Protein AF-A0A8T5N082-F1 (afdb_monomer_lite)

Structure (mmCIF, N/CA/C/O backbone):
data_AF-A0A8T5N082-F1
#
_entry.id   AF-A0A8T5N082-F1
#
loop_
_atom_site.group_PDB
_atom_site.id
_atom_site.type_symbol
_atom_site.label_atom_id
_atom_site.label_alt_id
_atom_site.label_comp_id
_atom_site.label_asym_id
_atom_site.label_entity_id
_atom_site.label_seq_id
_atom_site.pdbx_PDB_ins_code
_atom_site.Cartn_x
_atom_site.Cartn_y
_atom_site.Cartn_z
_atom_site.occupancy
_atom_site.B_iso_or_equiv
_atom_site.auth_seq_id
_atom_site.auth_comp_id
_atom_site.auth_asym_id
_atom_site.auth_atom_id
_atom_site.pdbx_PDB_model_num
ATOM 1 N N . MET A 1 1 ? 11.458 20.883 -25.757 1.00 37.59 1 MET A N 1
ATOM 2 C CA . MET A 1 1 ? 10.242 20.200 -25.260 1.00 37.59 1 MET A CA 1
ATOM 3 C C . MET A 1 1 ? 10.592 19.554 -23.922 1.00 37.59 1 MET A C 1
ATOM 5 O O . MET A 1 1 ? 11.290 18.552 -23.906 1.00 37.59 1 MET A O 1
ATOM 9 N N . VAL A 1 2 ? 10.261 20.192 -22.795 1.00 41.00 2 VAL A N 1
ATOM 10 C CA . VAL A 1 2 ? 10.688 19.715 -21.467 1.00 41.00 2 VAL A CA 1
ATOM 11 C C . VAL A 1 2 ? 9.665 18.695 -20.970 1.00 41.00 2 VAL A C 1
ATOM 13 O O . VAL A 1 2 ? 8.641 19.068 -20.402 1.00 41.00 2 VAL A O 1
ATOM 16 N N . MET A 1 3 ? 9.915 17.404 -21.198 1.00 40.94 3 MET A N 1
ATOM 17 C CA . MET A 1 3 ? 9.197 16.356 -20.470 1.00 40.94 3 MET A CA 1
ATOM 18 C C . MET A 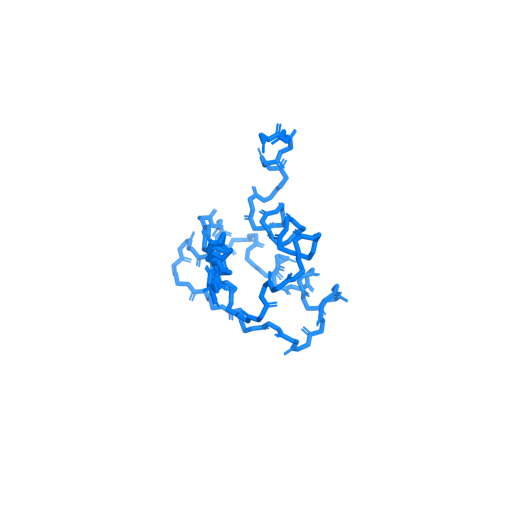1 3 ? 9.671 16.399 -19.016 1.00 40.94 3 MET A C 1
ATOM 20 O O . MET A 1 3 ? 10.700 15.828 -18.666 1.00 40.94 3 MET A O 1
ATOM 24 N N . ARG A 1 4 ? 8.942 17.118 -18.155 1.00 43.84 4 ARG A N 1
ATOM 25 C CA . ARG A 1 4 ? 9.101 16.983 -16.704 1.00 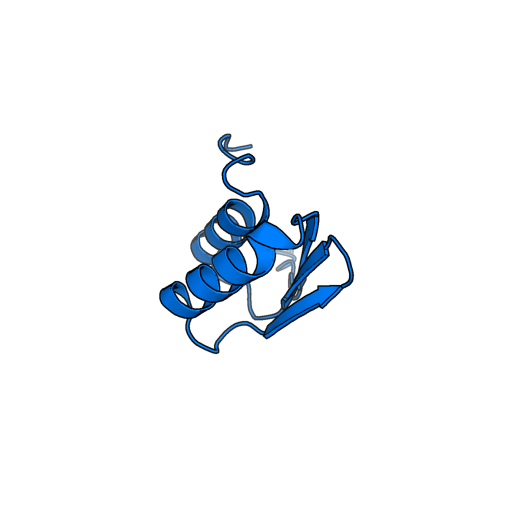43.84 4 ARG A CA 1
ATOM 26 C C . ARG A 1 4 ? 8.648 15.575 -16.333 1.00 43.84 4 ARG A C 1
ATOM 28 O O . ARG A 1 4 ? 7.453 15.332 -16.178 1.00 43.84 4 ARG A O 1
ATOM 35 N N . THR A 1 5 ? 9.587 14.643 -16.215 1.00 49.53 5 THR A N 1
ATOM 36 C CA . THR A 1 5 ? 9.328 13.347 -15.589 1.00 49.53 5 THR A CA 1
ATOM 37 C C . THR A 1 5 ? 8.927 13.642 -14.151 1.00 49.53 5 THR A C 1
ATOM 39 O O . THR A 1 5 ? 9.767 14.000 -13.330 1.00 49.53 5 THR A O 1
ATOM 42 N N . ILE A 1 6 ? 7.628 13.597 -13.855 1.00 55.06 6 ILE A N 1
ATOM 43 C CA . ILE A 1 6 ? 7.143 13.758 -12.488 1.00 55.06 6 ILE A CA 1
ATOM 44 C C . ILE A 1 6 ? 7.657 12.534 -11.731 1.00 55.06 6 ILE A C 1
ATOM 46 O O . ILE A 1 6 ? 7.083 11.449 -11.823 1.00 55.06 6 ILE A O 1
ATOM 50 N N . GLU A 1 7 ? 8.777 12.690 -11.027 1.00 55.94 7 GLU A N 1
ATOM 51 C CA . GLU A 1 7 ? 9.300 11.680 -10.117 1.00 55.94 7 GLU A CA 1
ATOM 52 C C . GLU A 1 7 ? 8.364 11.589 -8.910 1.00 55.94 7 GLU A C 1
ATOM 54 O O . GLU A 1 7 ? 8.595 12.140 -7.832 1.00 55.94 7 GLU A O 1
ATOM 59 N N . ILE A 1 8 ? 7.245 10.902 -9.095 1.00 62.44 8 ILE A N 1
ATOM 60 C CA . ILE A 1 8 ? 6.350 10.571 -8.000 1.00 62.44 8 ILE A CA 1
ATOM 61 C C . ILE A 1 8 ? 7.076 9.499 -7.212 1.00 62.44 8 ILE A C 1
ATOM 63 O O . ILE A 1 8 ? 7.163 8.368 -7.668 1.00 62.44 8 ILE A O 1
ATOM 67 N N . LYS A 1 9 ? 7.638 9.866 -6.061 1.00 71.19 9 LYS A N 1
ATOM 68 C CA . LYS A 1 9 ? 8.350 8.938 -5.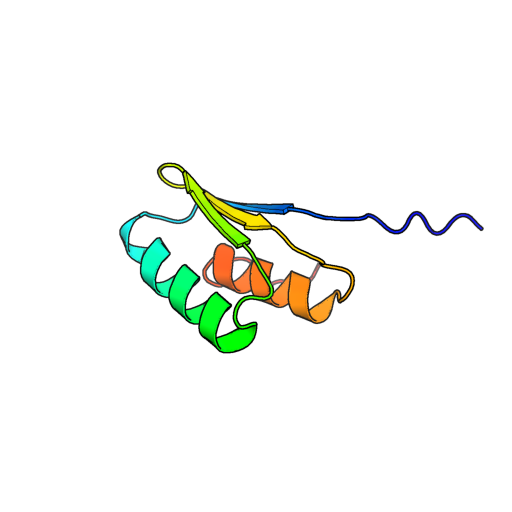164 1.00 71.19 9 LYS A CA 1
ATOM 69 C C . LYS A 1 9 ? 7.435 8.356 -4.084 1.00 71.19 9 LYS A C 1
ATOM 71 O O . LYS A 1 9 ? 7.817 7.409 -3.401 1.00 71.19 9 LYS A O 1
ATOM 76 N N . LYS A 1 10 ? 6.220 8.902 -3.929 1.00 81.69 10 LYS A N 1
ATOM 77 C CA . LYS A 1 10 ? 5.277 8.567 -2.854 1.00 81.69 10 LYS A CA 1
ATOM 78 C C . LYS A 1 10 ? 3.822 8.724 -3.284 1.00 81.69 10 LYS A C 1
ATOM 80 O O . LYS A 1 10 ? 3.457 9.728 -3.887 1.00 81.69 10 LYS A O 1
ATOM 85 N N . ILE A 1 11 ? 2.981 7.762 -2.909 1.00 83.19 11 ILE A N 1
ATOM 86 C CA . ILE A 1 11 ? 1.531 7.772 -3.140 1.00 83.19 11 ILE A CA 1
ATOM 87 C C . ILE A 1 11 ? 0.825 7.419 -1.837 1.00 83.19 11 ILE A C 1
ATOM 89 O O . ILE A 1 11 ? 1.155 6.407 -1.227 1.00 83.19 11 ILE A O 1
ATOM 93 N N . GLY A 1 12 ? -0.138 8.234 -1.406 1.00 83.25 12 GLY A N 1
ATOM 94 C CA . GLY A 1 12 ? -0.862 8.037 -0.151 1.00 83.25 12 GLY A CA 1
ATOM 95 C C . GLY A 1 12 ? -2.373 8.083 -0.321 1.00 83.25 12 GLY A C 1
ATOM 96 O O . GLY A 1 12 ? -2.881 8.923 -1.056 1.00 83.25 12 GLY A O 1
ATOM 97 N N . PHE A 1 13 ? -3.087 7.214 0.395 1.00 84.44 13 PHE A N 1
ATOM 98 C CA . PHE A 1 13 ? -4.550 7.212 0.459 1.00 84.44 13 PHE A CA 1
ATOM 99 C C . PHE A 1 13 ? -5.049 6.935 1.874 1.00 84.44 13 PHE A C 1
ATOM 101 O O . PHE A 1 13 ? -4.366 6.322 2.700 1.00 84.44 13 PHE A O 1
ATOM 108 N N . LYS A 1 14 ? -6.289 7.353 2.141 1.00 84.06 14 LYS A N 1
ATOM 109 C CA . LYS A 1 14 ? -7.010 6.988 3.360 1.00 84.06 14 LYS A CA 1
ATOM 110 C C . LYS A 1 14 ? -7.471 5.533 3.244 1.00 84.06 14 LYS A C 1
ATOM 112 O O . LYS A 1 14 ? -8.359 5.222 2.455 1.00 84.06 14 LYS A O 1
ATOM 117 N N . VAL A 1 15 ? -6.864 4.652 4.034 1.00 83.75 15 VAL A N 1
ATOM 118 C CA . VAL A 1 15 ? -7.167 3.219 4.078 1.00 83.75 15 VAL A CA 1
ATOM 119 C C . VAL A 1 15 ? -7.620 2.860 5.498 1.00 83.75 15 VAL A C 1
ATOM 121 O O . VAL A 1 15 ? -6.829 3.004 6.439 1.00 83.75 15 VAL A O 1
ATOM 124 N N . PRO A 1 16 ? -8.867 2.385 5.688 1.00 84.06 16 PRO A N 1
ATOM 125 C CA . PRO A 1 16 ? -9.358 1.949 6.996 1.00 84.06 16 PRO A CA 1
ATOM 126 C C . PRO A 1 16 ? -8.441 0.889 7.613 1.00 84.06 16 PRO A C 1
ATOM 128 O O . PRO A 1 16 ? -8.021 -0.023 6.901 1.00 84.06 16 PRO A O 1
ATOM 131 N N . LYS A 1 17 ? -8.159 0.972 8.923 1.00 83.69 17 LYS A N 1
ATOM 132 C CA . LYS A 1 17 ? -7.207 0.082 9.626 1.00 83.69 17 LYS A CA 1
ATOM 133 C C . LYS A 1 17 ? -7.424 -1.405 9.334 1.00 83.69 17 LYS A C 1
ATOM 135 O O . LYS A 1 17 ? -6.464 -2.093 9.010 1.00 83.69 17 LYS A O 1
ATOM 140 N N . GLY A 1 18 ? -8.673 -1.877 9.338 1.00 84.31 18 GLY A N 1
ATOM 141 C CA . GLY A 1 18 ? -8.995 -3.279 9.036 1.00 84.31 18 GLY A CA 1
ATOM 142 C C . GLY A 1 18 ? -8.632 -3.725 7.611 1.00 84.31 18 GLY A C 1
ATOM 143 O O . GLY A 1 18 ? -8.358 -4.896 7.378 1.00 84.31 18 GLY A O 1
ATOM 144 N N . ARG A 1 19 ? -8.557 -2.793 6.651 1.00 84.44 19 ARG A N 1
ATOM 145 C CA . ARG A 1 19 ? -8.214 -3.076 5.247 1.00 84.44 19 ARG A CA 1
ATOM 146 C C . ARG A 1 19 ? -6.719 -2.924 4.948 1.00 84.44 19 ARG A C 1
ATOM 148 O O . ARG A 1 19 ? -6.239 -3.453 3.947 1.00 84.44 19 ARG A O 1
ATOM 155 N N . GLN A 1 20 ? -5.968 -2.244 5.814 1.00 87.25 20 GLN A N 1
ATOM 156 C CA . GLN A 1 20 ? -4.526 -2.047 5.654 1.00 87.25 20 GLN A CA 1
ATOM 157 C C . GLN A 1 20 ? -3.708 -3.344 5.523 1.00 87.25 20 GLN A C 1
ATOM 159 O O . GLN A 1 20 ? -2.867 -3.399 4.622 1.00 87.25 20 GLN A O 1
ATOM 164 N N . PRO A 1 21 ? -3.925 -4.405 6.332 1.00 88.50 21 PRO A N 1
ATOM 165 C CA . PRO A 1 21 ? -3.165 -5.648 6.179 1.00 88.50 21 PRO A CA 1
ATOM 166 C C . PRO A 1 21 ? -3.422 -6.322 4.824 1.00 88.50 21 PRO A C 1
ATOM 168 O O . PRO A 1 21 ? -2.480 -6.794 4.188 1.00 88.50 21 PRO A O 1
ATOM 171 N N . VAL A 1 22 ? -4.666 -6.287 4.332 1.00 88.69 22 VAL A N 1
ATOM 172 C CA . VAL A 1 22 ? -5.039 -6.828 3.013 1.00 88.69 22 VAL A CA 1
ATOM 173 C C . VAL A 1 22 ? -4.351 -6.053 1.891 1.00 88.69 22 VAL A C 1
ATOM 175 O O . VAL A 1 22 ? -3.764 -6.645 0.987 1.00 88.69 22 VAL A O 1
ATOM 178 N N . VAL A 1 23 ? -4.372 -4.720 1.968 1.00 87.19 23 VAL A N 1
ATOM 179 C CA . VAL A 1 23 ? -3.698 -3.840 1.004 1.00 87.19 23 VAL A CA 1
ATOM 180 C C . VAL A 1 23 ? -2.191 -4.086 1.001 1.00 87.19 23 VAL A C 1
ATOM 182 O O . VAL A 1 23 ? -1.600 -4.255 -0.065 1.00 87.19 23 VAL A O 1
ATOM 185 N N . ARG A 1 24 ? -1.571 -4.179 2.184 1.00 88.12 24 ARG A N 1
ATOM 186 C CA . ARG A 1 24 ? -0.139 -4.460 2.326 1.00 88.12 24 ARG A CA 1
ATOM 187 C C . ARG A 1 24 ? 0.236 -5.801 1.699 1.00 88.12 24 ARG A C 1
ATOM 189 O O . ARG A 1 24 ? 1.200 -5.852 0.938 1.00 88.12 24 ARG A O 1
ATOM 196 N N . LYS A 1 25 ? -0.529 -6.859 1.991 1.00 88.81 25 LYS A N 1
ATOM 197 C CA . LYS A 1 25 ? -0.313 -8.196 1.421 1.00 88.81 25 LYS A CA 1
ATOM 198 C C . LYS A 1 25 ? -0.403 -8.155 -0.105 1.00 88.81 25 LYS A C 1
ATOM 200 O O . LYS A 1 25 ? 0.547 -8.550 -0.768 1.00 88.81 25 LYS A O 1
ATOM 205 N N . LYS A 1 26 ? -1.464 -7.554 -0.649 1.00 88.06 26 LYS A N 1
ATOM 206 C CA . LYS A 1 26 ? -1.707 -7.487 -2.097 1.00 88.06 26 LYS A CA 1
ATOM 207 C C . LYS A 1 26 ? -0.623 -6.717 -2.856 1.00 88.06 26 LYS A C 1
ATOM 209 O O . LYS A 1 26 ? -0.217 -7.130 -3.938 1.00 88.06 26 LYS A O 1
ATOM 214 N N . ILE A 1 27 ? -0.129 -5.608 -2.299 1.00 86.19 27 ILE A N 1
ATOM 215 C CA . ILE A 1 27 ? 0.982 -4.851 -2.901 1.00 86.19 27 ILE A CA 1
ATOM 216 C C . ILE A 1 27 ? 2.272 -5.679 -2.863 1.00 86.19 27 ILE A C 1
ATOM 218 O O . ILE A 1 27 ? 2.979 -5.737 -3.867 1.00 86.19 27 ILE A O 1
ATOM 222 N N . LYS A 1 28 ? 2.557 -6.354 -1.743 1.00 87.94 28 LYS A N 1
ATOM 223 C CA . LYS A 1 28 ? 3.741 -7.213 -1.611 1.00 87.94 28 LYS A CA 1
ATOM 224 C C . LYS A 1 28 ? 3.687 -8.427 -2.547 1.00 87.94 28 LYS A C 1
ATOM 226 O O . LYS A 1 28 ? 4.707 -8.777 -3.119 1.00 87.94 28 LYS A O 1
ATOM 231 N N . GLU A 1 29 ? 2.520 -9.029 -2.759 1.00 87.50 29 GLU A N 1
ATOM 232 C CA . GLU A 1 29 ? 2.341 -10.129 -3.721 1.00 87.50 29 GLU A CA 1
ATOM 233 C C . GLU A 1 29 ? 2.576 -9.671 -5.167 1.00 87.50 29 GLU A C 1
ATOM 235 O O . GLU A 1 29 ? 3.247 -10.354 -5.933 1.00 87.50 29 GLU A O 1
ATOM 240 N N . LEU A 1 30 ? 2.067 -8.495 -5.546 1.00 84.69 30 LEU A N 1
ATOM 241 C CA . LEU A 1 30 ? 2.161 -8.006 -6.926 1.00 84.69 30 LEU A CA 1
ATOM 242 C C . LEU A 1 30 ? 3.522 -7.405 -7.283 1.00 84.69 30 LEU A C 1
ATOM 244 O O . LEU A 1 30 ? 3.929 -7.448 -8.444 1.00 84.69 30 LEU A O 1
ATOM 248 N N . PHE A 1 31 ? 4.194 -6.780 -6.318 1.00 83.88 31 PHE A N 1
ATOM 249 C CA . PHE A 1 31 ? 5.394 -5.985 -6.575 1.00 83.88 31 PHE A CA 1
ATOM 250 C C . PHE A 1 31 ? 6.606 -6.397 -5.730 1.00 83.88 31 PHE A C 1
ATOM 252 O O . PHE A 1 31 ? 7.683 -5.815 -5.885 1.00 83.88 31 PHE A O 1
ATOM 259 N N . GLY A 1 32 ? 6.461 -7.394 -4.857 1.00 83.62 32 GLY A N 1
ATOM 260 C CA . GLY A 1 32 ? 7.517 -7.848 -3.958 1.00 83.62 32 GLY A CA 1
ATOM 261 C C . GLY A 1 32 ? 7.946 -6.764 -2.970 1.00 83.62 32 GLY A C 1
ATOM 262 O O . GLY A 1 32 ? 7.145 -5.955 -2.502 1.00 83.62 32 GLY A O 1
ATOM 263 N N . ASN A 1 33 ? 9.249 -6.723 -2.687 1.00 82.56 33 ASN A N 1
ATOM 264 C CA . ASN A 1 33 ? 9.870 -5.733 -1.800 1.00 82.56 33 ASN A CA 1
ATOM 265 C C . ASN A 1 33 ? 10.299 -4.442 -2.529 1.00 82.56 33 ASN A C 1
ATOM 267 O O . ASN A 1 33 ? 11.059 -3.655 -1.977 1.00 82.56 33 ASN A O 1
ATOM 271 N N . ARG A 1 34 ? 9.833 -4.206 -3.766 1.00 82.81 34 ARG A N 1
ATOM 272 C CA . ARG A 1 34 ? 10.222 -3.026 -4.567 1.00 82.81 34 ARG A CA 1
ATOM 273 C C . ARG A 1 34 ? 9.627 -1.711 -4.063 1.00 82.81 34 ARG A C 1
ATOM 275 O O . ARG A 1 34 ? 10.101 -0.649 -4.446 1.00 82.81 34 ARG A O 1
ATOM 282 N N . PHE A 1 35 ? 8.587 -1.783 -3.236 1.00 84.94 35 PHE A N 1
ATOM 283 C CA . PHE A 1 35 ? 7.928 -0.614 -2.670 1.00 84.94 35 PHE A CA 1
ATOM 284 C C . PHE A 1 35 ? 7.938 -0.673 -1.148 1.00 84.94 35 PHE A C 1
ATOM 286 O O . PHE A 1 35 ? 7.655 -1.709 -0.539 1.00 84.94 35 PHE A O 1
ATOM 293 N N . LYS A 1 36 ? 8.203 0.473 -0.528 1.00 87.50 36 LYS A N 1
ATOM 294 C CA . LYS A 1 36 ? 8.120 0.664 0.914 1.00 87.50 36 LYS A CA 1
ATOM 295 C C . LYS A 1 36 ? 6.705 1.096 1.276 1.00 87.50 36 LYS A C 1
ATOM 297 O O . LYS A 1 36 ? 6.220 2.126 0.824 1.00 87.50 36 LYS A O 1
ATOM 302 N N . ILE A 1 37 ? 6.034 0.295 2.095 1.00 88.19 37 ILE A N 1
ATOM 303 C CA . ILE A 1 37 ? 4.654 0.544 2.521 1.00 88.19 37 ILE A CA 1
ATOM 304 C C . ILE A 1 37 ? 4.682 1.095 3.947 1.00 88.19 37 ILE A C 1
ATOM 306 O O . ILE A 1 37 ? 5.189 0.432 4.851 1.00 88.19 37 ILE A O 1
ATOM 310 N N . ILE A 1 38 ? 4.131 2.290 4.149 1.00 89.00 38 ILE A N 1
ATOM 311 C CA . ILE A 1 38 ? 4.079 2.987 5.438 1.00 89.00 38 ILE A CA 1
ATOM 312 C C . ILE A 1 38 ? 2.615 3.163 5.831 1.00 89.00 38 ILE A C 1
ATOM 314 O O . ILE A 1 38 ? 1.835 3.720 5.066 1.00 89.00 38 ILE A O 1
ATOM 318 N N . SER A 1 39 ? 2.243 2.744 7.035 1.00 87.31 39 SER A N 1
ATOM 319 C CA . SER A 1 39 ? 0.913 2.994 7.598 1.00 87.31 39 SER A CA 1
ATOM 320 C C . SER A 1 39 ? 0.999 4.068 8.678 1.00 87.31 39 SER A C 1
ATOM 322 O O . SER A 1 39 ? 1.811 3.952 9.593 1.00 87.31 39 SER A O 1
ATOM 324 N N . LYS A 1 40 ? 0.151 5.098 8.605 1.00 86.31 40 LYS A N 1
ATOM 325 C CA . LYS A 1 40 ? 0.018 6.136 9.638 1.00 86.31 40 LYS A CA 1
ATOM 326 C C . LYS A 1 40 ? -1.460 6.341 9.958 1.00 86.31 40 LYS A C 1
ATOM 328 O O . LYS A 1 40 ? -2.203 6.936 9.181 1.00 86.31 40 LYS A O 1
ATOM 333 N N . GLY A 1 41 ? -1.909 5.822 11.100 1.00 86.69 41 GLY A N 1
ATOM 334 C CA . GLY A 1 41 ? -3.314 5.911 11.510 1.00 86.69 41 GLY A CA 1
ATOM 335 C 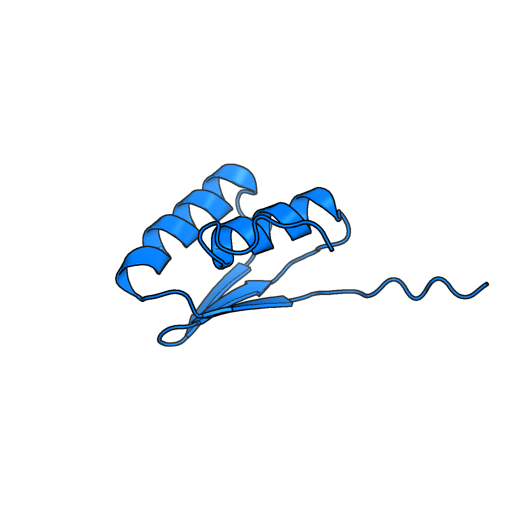C . GLY A 1 41 ? -4.255 5.257 10.491 1.00 86.69 41 GLY A C 1
ATOM 336 O O . GLY A 1 41 ? -4.160 4.057 10.250 1.00 86.69 41 GLY A O 1
ATOM 337 N N . ASN A 1 42 ? -5.149 6.047 9.889 1.00 86.06 42 ASN A N 1
ATOM 338 C CA . ASN A 1 42 ? -6.087 5.609 8.841 1.00 86.06 42 ASN A CA 1
ATOM 339 C C . ASN A 1 42 ? -5.574 5.904 7.419 1.00 86.06 42 ASN A C 1
ATOM 341 O O . ASN A 1 42 ? -6.363 5.974 6.478 1.00 86.06 42 ASN A O 1
ATOM 345 N N . GLN A 1 43 ? -4.275 6.140 7.254 1.00 85.75 43 GLN A N 1
ATOM 346 C CA . GLN A 1 43 ? -3.645 6.402 5.965 1.00 85.75 43 GLN A CA 1
ATOM 347 C C . GLN A 1 43 ? -2.558 5.365 5.688 1.00 85.75 43 GLN A C 1
ATOM 349 O O . GLN A 1 43 ? -1.846 4.931 6.595 1.00 85.75 43 GLN A O 1
ATOM 354 N N . MET A 1 44 ? -2.431 4.978 4.423 1.00 86.81 44 MET A N 1
ATOM 355 C CA . MET A 1 44 ? -1.313 4.185 3.924 1.00 86.81 44 MET A CA 1
ATOM 356 C C . MET A 1 44 ? -0.611 4.936 2.809 1.00 86.81 44 MET A C 1
ATOM 358 O O . MET A 1 44 ? -1.257 5.529 1.946 1.00 86.81 44 MET A O 1
ATOM 362 N N . TYR A 1 45 ? 0.710 4.846 2.819 1.00 87.50 45 TYR A N 1
ATOM 363 C CA . TYR A 1 45 ? 1.595 5.380 1.806 1.00 87.50 45 TYR A CA 1
ATOM 364 C C . TYR A 1 45 ? 2.417 4.258 1.201 1.00 87.50 45 TYR A C 1
ATOM 366 O O . TYR A 1 45 ? 2.805 3.307 1.880 1.00 87.50 45 TYR A O 1
ATOM 374 N N . VAL A 1 46 ? 2.706 4.402 -0.079 1.00 86.94 46 VAL A N 1
ATOM 375 C CA . VAL A 1 46 ? 3.590 3.529 -0.831 1.00 86.94 46 VAL A CA 1
ATOM 376 C C . VAL A 1 46 ? 4.656 4.421 -1.439 1.00 86.94 46 VAL A C 1
ATOM 378 O O . VAL A 1 46 ? 4.347 5.351 -2.181 1.00 86.94 46 VAL A O 1
ATOM 381 N N . GLU A 1 47 ? 5.899 4.161 -1.070 1.00 86.56 47 GLU A N 1
ATOM 382 C CA . GLU A 1 47 ? 7.089 4.839 -1.566 1.00 86.56 47 GLU A CA 1
ATOM 383 C C . GLU A 1 47 ? 7.874 3.887 -2.466 1.00 86.56 47 GLU A C 1
ATOM 385 O O . GLU A 1 47 ? 7.945 2.683 -2.206 1.00 86.56 47 GLU A O 1
ATOM 390 N N . GLY A 1 48 ? 8.453 4.415 -3.534 1.00 82.56 48 GLY A N 1
ATOM 391 C CA . GLY A 1 48 ? 9.247 3.639 -4.478 1.00 82.56 48 GLY A CA 1
ATOM 392 C C . GLY A 1 48 ? 9.323 4.309 -5.838 1.00 82.56 48 GLY A C 1
ATOM 393 O O . GLY A 1 48 ? 8.928 5.462 -6.006 1.00 82.56 48 GLY A O 1
ATOM 394 N N . GLU A 1 49 ? 9.838 3.575 -6.815 1.00 81.38 49 GLU A N 1
ATOM 395 C CA . GLU A 1 49 ? 9.972 4.073 -8.176 1.00 81.38 49 GLU A CA 1
ATOM 396 C C . GLU A 1 49 ? 8.677 3.832 -8.967 1.00 81.38 49 GLU A C 1
ATOM 398 O O . GLU A 1 49 ? 8.308 2.699 -9.290 1.00 81.38 49 GLU A O 1
ATOM 403 N N . PHE A 1 50 ? 7.965 4.917 -9.278 1.00 75.62 50 PHE A N 1
ATOM 404 C CA . PHE A 1 50 ? 6.704 4.883 -10.024 1.00 75.62 50 PHE A CA 1
ATOM 405 C C . PHE A 1 50 ? 6.869 5.247 -11.508 1.00 75.62 50 PHE A C 1
ATOM 407 O O . PHE A 1 50 ? 5.901 5.659 -12.147 1.00 75.62 50 PHE A O 1
ATOM 414 N N . SER A 1 51 ? 8.064 5.049 -12.074 1.00 72.88 51 SER A N 1
ATOM 415 C CA . SER A 1 51 ? 8.381 5.298 -13.493 1.00 72.88 51 SER A CA 1
ATOM 416 C C . SER A 1 51 ? 7.446 4.559 -14.462 1.00 72.88 51 SER A C 1
ATOM 418 O O . SER A 1 51 ? 7.189 5.017 -15.572 1.00 72.88 51 SER A O 1
ATOM 420 N N . ASN A 1 52 ? 6.860 3.438 -14.029 1.00 79.75 52 ASN A N 1
ATOM 421 C CA . ASN A 1 52 ? 5.867 2.693 -14.795 1.00 79.75 52 ASN A CA 1
ATOM 422 C C . ASN A 1 52 ? 4.424 3.085 -14.415 1.00 79.75 52 ASN A C 1
ATOM 424 O O . ASN A 1 52 ? 3.901 2.664 -13.375 1.00 79.75 52 ASN A O 1
ATOM 428 N N . TYR A 1 53 ? 3.749 3.801 -15.319 1.00 78.12 53 TYR A N 1
ATOM 429 C CA . TYR A 1 53 ? 2.359 4.249 -15.166 1.00 78.12 53 TYR A CA 1
ATOM 430 C C . TYR A 1 53 ? 1.361 3.117 -14.870 1.00 78.12 53 TYR A C 1
ATOM 432 O O . TYR A 1 53 ? 0.479 3.283 -14.028 1.00 78.12 53 TYR A O 1
ATOM 440 N N . LYS A 1 54 ? 1.519 1.929 -15.475 1.00 79.31 54 LYS A N 1
ATOM 441 C CA . LYS A 1 54 ? 0.628 0.783 -15.207 1.00 79.31 54 LYS A CA 1
ATOM 442 C C . LYS A 1 54 ? 0.766 0.292 -13.764 1.00 79.31 54 LYS A C 1
ATOM 444 O O . LYS A 1 54 ? -0.235 0.006 -13.106 1.00 79.31 54 LYS A O 1
ATOM 449 N N . LYS A 1 55 ? 2.000 0.218 -13.246 1.00 79.81 55 LYS A N 1
ATOM 450 C CA . LYS A 1 55 ? 2.256 -0.169 -11.845 1.00 79.81 55 LYS A CA 1
ATOM 451 C C . LYS A 1 55 ? 1.680 0.869 -10.885 1.00 79.81 55 LYS A C 1
ATOM 453 O O . LYS A 1 55 ? 0.994 0.502 -9.934 1.00 79.81 55 LYS A O 1
ATOM 458 N N . ARG A 1 56 ? 1.898 2.154 -11.183 1.00 82.31 56 ARG A N 1
ATOM 459 C CA . ARG A 1 56 ? 1.348 3.284 -10.430 1.00 82.31 56 ARG A CA 1
ATOM 460 C C . ARG A 1 56 ? -0.176 3.213 -10.325 1.00 82.31 56 ARG A C 1
ATOM 462 O O . ARG A 1 56 ? -0.694 3.211 -9.211 1.00 82.31 56 ARG A O 1
ATOM 469 N N . ASN A 1 57 ? -0.881 3.087 -11.448 1.00 83.62 57 ASN A N 1
ATOM 470 C CA . ASN A 1 57 ? -2.346 3.035 -11.461 1.00 83.62 57 ASN A CA 1
ATOM 471 C C . ASN A 1 57 ? -2.880 1.833 -10.679 1.00 83.62 57 ASN A C 1
ATOM 473 O O . ASN A 1 57 ? -3.850 1.953 -9.936 1.00 83.62 57 ASN A O 1
ATOM 477 N N . LYS A 1 58 ? -2.198 0.687 -10.752 1.00 83.81 58 LYS A N 1
ATOM 478 C CA . LYS A 1 58 ? -2.577 -0.497 -9.976 1.00 83.81 58 LYS A CA 1
ATOM 479 C C . LYS A 1 58 ? -2.379 -0.292 -8.469 1.00 83.81 58 LYS A C 1
ATOM 481 O O . LYS A 1 58 ? -3.235 -0.699 -7.690 1.00 83.81 58 LYS A O 1
ATOM 486 N N . ILE A 1 59 ? -1.302 0.372 -8.044 1.00 84.44 59 ILE A N 1
ATOM 487 C CA . ILE A 1 59 ? -1.083 0.729 -6.630 1.00 84.44 59 ILE A CA 1
ATOM 488 C C . ILE A 1 59 ? -2.168 1.699 -6.146 1.00 84.44 59 ILE A C 1
ATOM 490 O O . ILE A 1 59 ? -2.753 1.476 -5.088 1.00 84.44 59 ILE A O 1
ATOM 494 N N . ILE A 1 60 ? -2.495 2.717 -6.946 1.00 84.25 60 ILE A N 1
ATOM 495 C CA . ILE A 1 60 ? -3.589 3.664 -6.685 1.00 84.25 60 ILE A CA 1
ATOM 496 C C . ILE A 1 60 ? -4.933 2.930 -6.539 1.00 84.25 60 ILE A C 1
ATOM 498 O O . ILE A 1 60 ? -5.675 3.161 -5.582 1.00 84.25 60 IL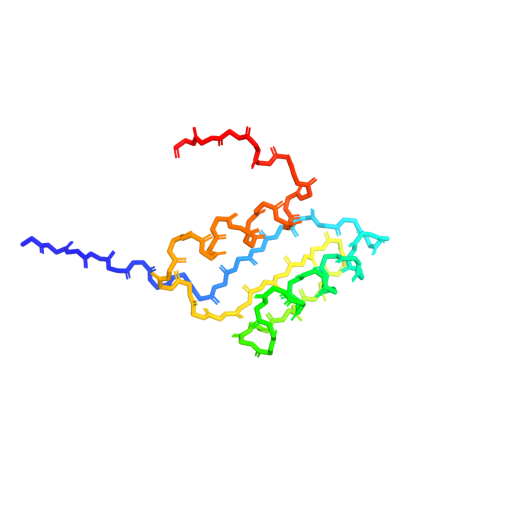E A O 1
ATOM 502 N N . TYR A 1 61 ? -5.230 1.992 -7.438 1.00 84.31 61 TYR A N 1
ATOM 503 C CA . TYR A 1 61 ? -6.445 1.180 -7.393 1.00 84.31 61 TYR A CA 1
ATOM 504 C C . TYR A 1 61 ? -6.536 0.341 -6.108 1.00 84.31 61 TYR A C 1
ATOM 506 O O . TYR A 1 61 ? -7.571 0.301 -5.441 1.00 84.31 61 TYR A O 1
ATOM 514 N N . ILE A 1 62 ? -5.435 -0.306 -5.716 1.00 84.19 62 ILE A N 1
ATOM 515 C CA . ILE A 1 62 ? -5.391 -1.133 -4.503 1.00 84.19 62 ILE A CA 1
ATOM 516 C C . ILE A 1 62 ? -5.563 -0.267 -3.251 1.00 84.19 62 ILE A C 1
ATOM 518 O O . ILE A 1 62 ? -6.338 -0.627 -2.364 1.00 84.19 62 ILE A O 1
ATOM 522 N N . LEU A 1 63 ? -4.874 0.874 -3.190 1.00 83.69 63 LEU A N 1
ATOM 523 C CA . LEU A 1 63 ? -4.935 1.807 -2.067 1.00 83.69 63 LEU A CA 1
ATOM 524 C C . LEU A 1 63 ? -6.319 2.454 -1.923 1.00 83.69 63 LEU A C 1
ATOM 526 O O . LEU A 1 63 ? -6.822 2.574 -0.811 1.00 83.69 63 LEU A O 1
ATOM 530 N N . SER A 1 64 ? -6.971 2.810 -3.029 1.00 81.50 64 SER A N 1
ATOM 531 C CA . SER A 1 64 ? -8.349 3.323 -3.017 1.00 81.50 64 SER A CA 1
ATOM 532 C C . SER A 1 64 ? -9.404 2.244 -2.758 1.00 81.50 64 SER A C 1
ATOM 534 O O . SER A 1 64 ? -10.576 2.552 -2.542 1.00 81.50 64 SER A O 1
ATOM 536 N N . GLY A 1 65 ? -9.005 0.969 -2.762 1.00 75.19 65 GLY A N 1
ATOM 537 C CA . GLY A 1 65 ? -9.893 -0.157 -2.521 1.00 75.19 65 GLY A CA 1
ATOM 538 C C . GLY A 1 65 ? -10.863 -0.444 -3.667 1.00 75.19 65 GLY A C 1
ATOM 539 O O . GLY A 1 65 ? -11.921 -1.019 -3.411 1.00 75.19 65 GLY A O 1
ATOM 540 N N . GLY A 1 66 ? -10.502 -0.061 -4.893 1.00 66.56 66 GLY A N 1
ATOM 541 C CA . GLY A 1 66 ? -11.347 -0.188 -6.080 1.00 66.56 66 GLY A CA 1
ATOM 542 C C . GLY A 1 66 ? -12.316 0.974 -6.300 1.00 66.56 66 GLY A C 1
ATOM 543 O O . GLY A 1 66 ? -13.140 0.894 -7.199 1.00 66.56 66 GLY A O 1
ATOM 544 N N . LYS A 1 67 ? -12.215 2.053 -5.507 1.00 61.12 67 LYS A N 1
ATOM 545 C CA . LYS A 1 67 ? -13.026 3.272 -5.682 1.00 61.12 67 LYS A CA 1
ATOM 546 C C . LYS A 1 67 ? -12.546 4.173 -6.820 1.00 61.12 67 LYS A C 1
ATOM 548 O O . LYS A 1 67 ? -13.304 5.018 -7.270 1.00 61.12 67 LYS A O 1
ATOM 553 N N . ILE A 1 68 ? -11.307 4.003 -7.280 1.00 51.44 68 ILE A N 1
ATOM 554 C CA . ILE A 1 68 ? -10.801 4.666 -8.488 1.00 51.44 68 ILE A CA 1
ATOM 555 C C . ILE A 1 68 ? -10.945 3.659 -9.621 1.00 51.44 68 ILE A C 1
ATOM 557 O O . ILE A 1 68 ? -9.991 3.009 -10.040 1.00 51.44 68 ILE A O 1
ATOM 561 N N . GLY A 1 69 ? -12.197 3.439 -9.995 1.00 39.03 69 GLY A N 1
ATOM 562 C CA . GLY A 1 69 ? -12.605 2.648 -11.140 1.00 39.03 69 GLY A CA 1
ATOM 563 C C . GLY A 1 69 ? -13.169 3.548 -12.222 1.00 39.03 69 GLY A C 1
ATOM 564 O O . GLY A 1 69 ? -14.164 3.172 -12.802 1.00 39.03 69 GLY A O 1
ATOM 565 N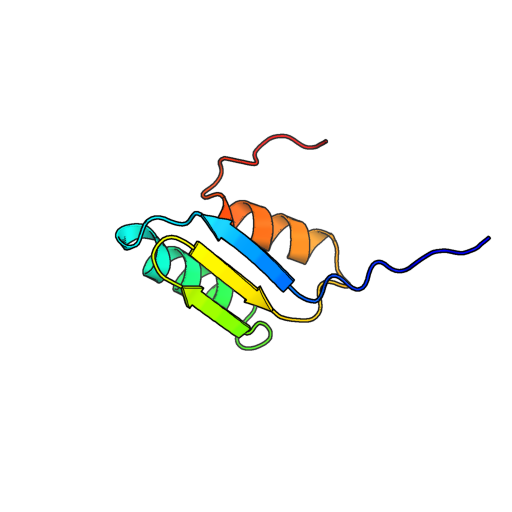 N . GLU A 1 70 ? -12.577 4.714 -12.468 1.00 31.02 70 GLU A N 1
ATOM 566 C CA . GLU A 1 70 ? -12.821 5.475 -13.688 1.00 31.02 70 GLU A CA 1
ATOM 567 C C . GLU A 1 70 ? -11.533 6.193 -14.079 1.00 31.02 70 GLU A C 1
ATOM 569 O O . GLU A 1 70 ? -10.856 6.829 -13.268 1.00 31.02 70 GLU A O 1
ATOM 574 N N . ASN A 1 71 ? -11.153 5.940 -15.323 1.00 35.69 71 ASN A N 1
ATOM 575 C CA . ASN A 1 71 ? -10.034 6.535 -16.017 1.00 35.69 71 ASN A CA 1
ATOM 576 C C . ASN A 1 71 ? -10.379 8.015 -16.237 1.00 35.69 71 ASN A C 1
ATOM 578 O O . ASN A 1 71 ? -11.374 8.296 -16.900 1.00 35.69 71 ASN A O 1
ATOM 582 N N . ILE A 1 72 ? -9.587 8.930 -15.678 1.00 36.72 72 ILE A N 1
ATOM 583 C CA . ILE A 1 72 ? -9.522 10.316 -16.160 1.00 36.72 72 ILE A CA 1
ATOM 584 C C . ILE A 1 72 ? -8.222 10.435 -16.942 1.00 36.72 72 ILE A C 1
ATOM 586 O O . ILE A 1 72 ? -7.178 10.040 -16.367 1.00 36.72 72 ILE A O 1
#

Sequence (72 aa):
MVMRTIEIKKIGFKVPKGRQPVVRKKIKELFGNRFKIISKGNQMYVEGEFSNYKKRNKIIYILSGGKIGENI

Secondary structure (DSSP, 8-state):
---------EEEEE--GGGHHHHHHHHHHHHGGGSEEEEETTEEEEES----HHHHHHHHHHHHTT---S--

Radius of gyration: 12.54 Å; chains: 1; bounding box: 24×30×37 Å

pLDDT: mean 76.36, std 16.1, range [31.02, 89.0]

Foldseek 3Di:
DDPPPPFCQKDKDQAAPVCVVVLVVVLCVVPNPQWDWDDDHRMIMIGHGPSDVVNVVVNVCSRVVNPPVDDD